Protein AF-A0A8T0JYH6-F1 (afdb_monomer)

Organism: Phaseolus angularis (NCBI:txid3914)

InterPro domains:
  IPR008502 Prolamin-like domain [PF05617] (36-109)
  IPR040220 Protein down-regulated in DIF1 11 [PTHR31207] (22-114)

Nearest PDB structures (foldseek):
  7wm2-assembly1_B  TM=1.957E-01  e=2.749E+00  Arabidopsis thaliana

Secondary structure (DSSP, 8-state):
-------------------TT--SPPPHHHHHHHHHHHHTS-HHHHHHHHHHHHTS-SPPPHHHHHIIIIIIHHHHHHHHHHHHHTSGGGTTSHHHHHHHHHHHHHHHHHHHHHHHHHT------HHHHHHHHHHHHHHHHHHHHHH--------------

Foldseek 3Di:
DDDDDPDPPPPPDPPVPDDDPDLDDDDPVVVVVLVQLLVLADPVLSVQLVCCLQPVPHDRDQVSLCSVPPVNRDVSLLSNLSVVCSDPVCVVPNVVSNVSSVVNNVVSVVSVVVCVVVVDDDDDDVVVVVVVVVVVVVVVVVVVVVDDPPDPDDPDDDDDD

Solvent-accessible surface area (backbone atoms only — not comparable to full-atom values): 10010 Å² total; per-residue (Å²): 134,86,86,81,82,84,78,81,79,77,79,78,72,86,69,80,76,73,70,92,86,74,86,70,86,78,50,72,68,56,53,51,50,49,51,55,37,54,66,45,38,57,74,64,40,50,48,35,49,48,39,24,29,75,69,63,81,47,79,75,52,70,71,45,27,46,32,47,56,75,61,33,24,70,66,41,53,52,52,50,50,53,57,58,48,69,40,80,93,36,61,95,45,46,69,63,29,51,52,37,43,52,48,53,52,52,52,28,55,50,53,52,56,46,38,66,73,70,66,64,74,89,75,77,57,70,67,58,57,53,53,50,53,52,53,49,51,53,52,53,49,53,50,60,75,70,67,83,83,87,79,84,75,79,83,74,86,86,81,82,136

Mean predicted aligned error: 16.47 Å

pLDDT: mean 73.91, std 20.65, range [40.69, 97.75]

Sequence (161 aa):
MMSLSVTFNIVLSNVASAPSNWLGPVSPSYESYLANCASNLDPICGRDIYFAVFYGNTTVIEDCCDELVSDVGKVCHDDMTKFVLTKTKFKSSDVQIVERSQKIWNDCVVSLGLMVKTGVSREIPEALARTYTLQQTTMVQELLERGMMHDAGAVGPRDGG

Radius of gyration: 22.91 Å; Cα contacts (8 Å, |Δi|>4): 89; chains: 1; bounding box: 41×95×50 Å

Structure (mmCIF, N/CA/C/O backbone):
data_AF-A0A8T0JYH6-F1
#
_entry.id   AF-A0A8T0JYH6-F1
#
loop_
_atom_site.group_PDB
_atom_site.id
_atom_site.type_symbol
_atom_site.label_atom_id
_atom_site.label_alt_id
_atom_site.label_comp_id
_atom_site.label_asym_id
_atom_site.label_entity_id
_atom_site.label_seq_id
_atom_site.pdbx_PDB_ins_code
_atom_site.Cartn_x
_atom_site.Cartn_y
_atom_site.Cartn_z
_atom_site.occupancy
_atom_site.B_iso_or_equiv
_atom_site.auth_seq_id
_atom_site.auth_comp_id
_atom_site.auth_asym_id
_atom_site.auth_atom_id
_atom_site.pdbx_PDB_model_num
ATOM 1 N N . MET A 1 1 ? 16.836 -49.510 27.263 1.00 41.62 1 MET A N 1
ATOM 2 C CA . MET A 1 1 ? 17.750 -48.459 26.758 1.00 41.62 1 MET A CA 1
ATOM 3 C C . MET A 1 1 ? 16.898 -47.415 26.045 1.00 41.62 1 MET A C 1
ATOM 5 O O . MET A 1 1 ? 15.832 -47.771 25.569 1.00 41.62 1 MET A O 1
ATOM 9 N N . MET A 1 2 ? 17.275 -46.145 26.155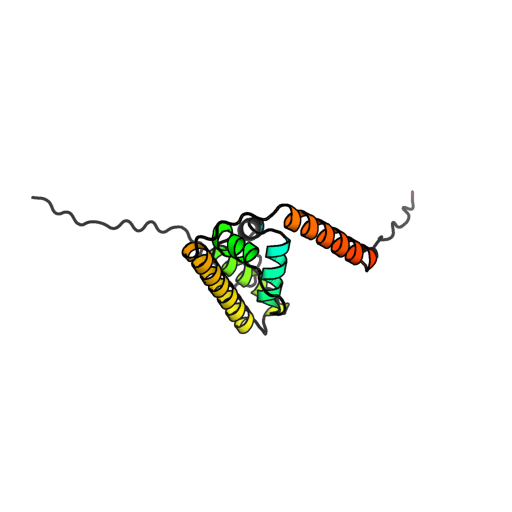 1.00 41.81 2 MET A N 1
ATOM 10 C CA . MET A 1 2 ? 16.383 -44.988 26.313 1.00 41.81 2 MET A CA 1
ATOM 11 C C . MET A 1 2 ? 15.534 -44.588 25.092 1.00 41.81 2 MET A C 1
ATOM 13 O O . MET A 1 2 ? 15.974 -44.658 23.951 1.00 41.81 2 MET A O 1
ATOM 17 N N . SER A 1 3 ? 14.318 -44.130 25.408 1.00 48.28 3 SER A N 1
ATOM 18 C CA . SER A 1 3 ? 13.355 -43.428 24.554 1.00 48.28 3 SER A CA 1
ATOM 19 C C . SER A 1 3 ? 13.891 -42.054 24.139 1.00 48.28 3 SER A C 1
ATOM 21 O O . SER A 1 3 ? 14.450 -41.345 24.975 1.00 48.28 3 SER A O 1
ATOM 23 N N . LEU A 1 4 ? 13.676 -41.654 22.885 1.00 43.94 4 LEU A N 1
ATOM 24 C CA . LEU A 1 4 ? 13.842 -40.271 22.435 1.00 43.94 4 LEU A CA 1
ATOM 25 C C . LEU A 1 4 ? 12.547 -39.831 21.752 1.00 43.94 4 LEU A C 1
ATOM 2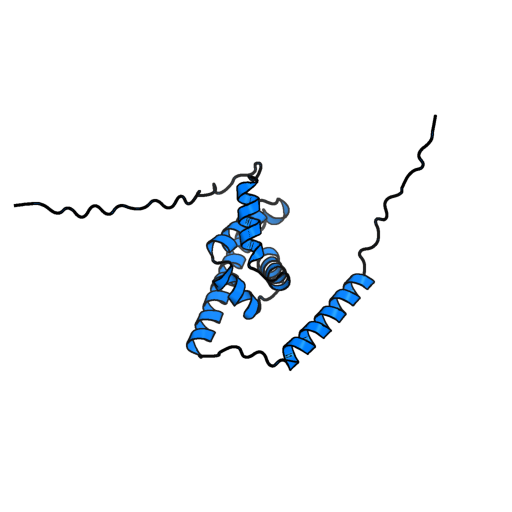7 O O . LEU A 1 4 ? 12.351 -39.993 20.552 1.00 43.94 4 LEU A O 1
ATOM 31 N N . SER A 1 5 ? 11.636 -39.302 22.567 1.00 47.44 5 SER A N 1
ATOM 32 C CA . SER A 1 5 ? 10.531 -38.474 22.092 1.00 47.44 5 SER A CA 1
ATOM 33 C C . SER A 1 5 ? 11.113 -37.122 21.690 1.00 47.44 5 SER A C 1
ATOM 35 O O . SER A 1 5 ? 11.642 -36.406 22.537 1.00 47.44 5 SER A O 1
ATOM 37 N N . VAL A 1 6 ? 11.060 -36.785 20.403 1.00 51.50 6 VAL A N 1
ATOM 38 C CA . VAL A 1 6 ? 11.440 -35.452 19.923 1.00 51.50 6 VAL A CA 1
ATOM 39 C C . VAL A 1 6 ? 10.305 -34.504 20.290 1.00 51.50 6 VAL A C 1
ATOM 41 O O . VAL A 1 6 ? 9.264 -34.471 19.637 1.00 51.50 6 VAL A O 1
ATOM 44 N N . THR A 1 7 ? 10.477 -33.761 21.377 1.00 45.28 7 THR A N 1
ATOM 45 C CA . THR A 1 7 ? 9.598 -32.647 21.715 1.00 45.28 7 THR A CA 1
ATOM 46 C C . THR A 1 7 ? 9.904 -31.487 20.770 1.00 45.28 7 THR A C 1
ATOM 48 O O . THR A 1 7 ? 10.946 -30.838 20.854 1.00 45.28 7 THR A O 1
ATOM 51 N N . PHE A 1 8 ? 8.988 -31.231 19.836 1.00 52.41 8 PHE A N 1
ATOM 52 C CA . PHE A 1 8 ? 8.965 -29.990 19.071 1.00 52.41 8 PHE A CA 1
ATOM 53 C C . PHE A 1 8 ? 8.640 -28.843 20.032 1.00 52.41 8 PHE A C 1
ATOM 55 O O . PHE A 1 8 ? 7.488 -28.641 20.414 1.00 52.41 8 PHE A O 1
ATOM 62 N N . ASN A 1 9 ? 9.664 -28.097 20.444 1.00 43.34 9 ASN A N 1
ATOM 63 C CA . ASN A 1 9 ? 9.473 -26.806 21.089 1.00 43.34 9 ASN A CA 1
ATOM 64 C C . ASN A 1 9 ? 8.981 -25.824 20.022 1.00 43.34 9 ASN A C 1
ATOM 66 O O . ASN A 1 9 ? 9.770 -25.281 19.250 1.00 43.34 9 ASN A O 1
ATOM 70 N N . ILE A 1 10 ? 7.665 -25.627 19.956 1.00 55.19 10 ILE A N 1
ATOM 71 C CA . ILE A 1 10 ? 7.079 -24.514 19.217 1.00 55.19 10 ILE A CA 1
ATOM 72 C C . ILE A 1 10 ? 7.468 -23.250 19.984 1.00 55.19 10 ILE A C 1
ATOM 74 O O . ILE A 1 10 ? 6.924 -22.964 21.050 1.00 55.19 10 ILE A O 1
ATOM 78 N N . VAL A 1 11 ? 8.432 -22.500 19.453 1.00 47.31 11 VAL A N 1
ATOM 79 C CA . VAL A 1 11 ? 8.617 -21.101 19.833 1.00 47.31 11 VAL A CA 1
ATOM 80 C C . VAL A 1 11 ? 7.374 -20.376 19.329 1.00 47.31 11 VAL A C 1
ATOM 82 O O . VAL A 1 11 ? 7.239 -20.109 18.136 1.00 47.31 11 VAL A O 1
ATOM 85 N N . LEU A 1 12 ? 6.422 -20.121 20.229 1.00 47.75 12 LEU A N 1
ATOM 86 C CA . LEU A 1 12 ? 5.378 -19.132 19.997 1.00 47.75 12 LEU A CA 1
ATOM 87 C C . LEU A 1 12 ? 6.095 -17.785 19.877 1.00 47.75 12 LEU A C 1
ATOM 89 O O . LEU A 1 12 ? 6.417 -17.145 20.877 1.00 47.75 12 LEU A O 1
ATOM 93 N N . SER A 1 13 ? 6.396 -17.371 18.647 1.00 47.72 13 SER A N 1
ATOM 94 C CA . SER A 1 13 ? 6.667 -15.968 18.368 1.00 47.72 13 SER A CA 1
ATOM 95 C C . SER A 1 13 ? 5.481 -15.176 18.903 1.00 47.72 13 SER A C 1
ATOM 97 O O . SER A 1 13 ? 4.331 -15.495 18.597 1.00 47.72 13 SER A O 1
ATOM 99 N N . ASN A 1 14 ? 5.762 -14.170 19.726 1.00 53.78 14 ASN A N 1
ATOM 100 C CA . ASN A 1 14 ? 4.771 -13.242 20.254 1.00 53.78 14 ASN A CA 1
ATOM 101 C C . ASN A 1 14 ? 4.246 -12.374 19.106 1.00 53.78 14 ASN A C 1
ATOM 103 O O . ASN A 1 14 ? 4.600 -11.205 18.982 1.00 53.78 14 ASN A O 1
ATOM 107 N N . VAL A 1 15 ? 3.427 -12.949 18.232 1.00 53.44 15 VAL A N 1
ATOM 108 C CA . VAL A 1 15 ? 2.599 -12.169 17.327 1.00 53.44 15 VAL A CA 1
ATOM 109 C C . VAL A 1 15 ? 1.449 -11.699 18.198 1.00 53.44 15 VAL A C 1
ATOM 111 O O . VAL A 1 15 ? 0.565 -12.480 18.550 1.00 53.44 15 VAL A O 1
ATOM 114 N N . ALA A 1 16 ? 1.500 -10.440 18.629 1.00 50.41 16 ALA A N 1
ATOM 115 C CA . ALA A 1 16 ? 0.322 -9.781 19.157 1.00 50.41 16 ALA A CA 1
ATOM 116 C C . ALA A 1 16 ? -0.702 -9.773 18.019 1.00 50.41 16 ALA A C 1
ATOM 118 O O . ALA A 1 16 ? -0.669 -8.917 17.140 1.00 50.41 16 ALA A O 1
ATOM 119 N N . SER A 1 17 ? -1.561 -10.789 17.981 1.00 53.84 17 SER A N 1
ATOM 120 C CA . SER A 1 17 ? -2.691 -10.838 17.072 1.00 53.84 17 SER A CA 1
ATOM 121 C C . SER A 1 17 ? -3.594 -9.669 17.440 1.00 53.84 17 SER A C 1
ATOM 123 O O . SER A 1 17 ? -4.332 -9.734 18.427 1.00 53.84 17 SER A O 1
ATOM 125 N N . ALA A 1 18 ? -3.471 -8.572 16.692 1.00 55.47 18 ALA A N 1
ATOM 126 C CA . ALA A 1 18 ? -4.342 -7.422 16.834 1.00 55.47 18 ALA A CA 1
ATOM 127 C C . ALA A 1 18 ? -5.801 -7.895 16.673 1.00 55.47 18 ALA A C 1
ATOM 129 O O . ALA A 1 18 ? -6.089 -8.646 15.733 1.00 55.47 18 ALA A O 1
ATOM 130 N N . PRO A 1 19 ? -6.729 -7.503 17.565 1.00 50.94 19 PRO A N 1
ATOM 131 C CA . PRO A 1 19 ? -8.112 -7.934 17.463 1.00 50.94 19 PRO A CA 1
ATOM 132 C C . PRO A 1 19 ? -8.733 -7.361 16.192 1.00 50.94 19 PRO A C 1
ATOM 134 O O . PRO A 1 19 ? -8.827 -6.145 16.012 1.00 50.94 19 PRO A O 1
ATOM 137 N N . SER A 1 20 ? -9.196 -8.250 15.322 1.00 59.62 20 SER A N 1
ATOM 138 C CA . SER A 1 20 ? -10.109 -7.925 14.236 1.00 59.62 20 SER A CA 1
ATOM 139 C C . SER A 1 20 ? -11.340 -7.224 14.823 1.00 59.62 20 SER A C 1
ATOM 141 O O . SER A 1 20 ? -12.141 -7.886 15.467 1.00 59.62 20 SER A O 1
ATOM 143 N N . ASN A 1 21 ? -11.502 -5.914 14.593 1.00 53.16 21 ASN A N 1
ATOM 144 C CA . ASN A 1 21 ? -12.691 -5.075 14.883 1.00 53.16 21 ASN A CA 1
ATOM 145 C C . ASN A 1 21 ? -12.606 -4.097 16.085 1.00 53.16 21 ASN A C 1
ATOM 147 O O . ASN A 1 21 ? -13.649 -3.695 16.605 1.00 53.16 21 ASN A O 1
ATOM 151 N N . TRP A 1 22 ? -11.422 -3.661 16.537 1.00 45.50 22 TRP A N 1
ATOM 152 C CA . TRP A 1 22 ? -11.324 -2.691 17.646 1.00 45.50 22 TRP A CA 1
ATOM 153 C C . TRP A 1 22 ? -11.364 -1.215 17.190 1.00 45.50 22 TRP A C 1
ATOM 155 O O . TRP A 1 22 ? -10.628 -0.809 16.297 1.00 45.50 22 TRP A O 1
ATOM 165 N N . LEU A 1 23 ? -12.235 -0.415 17.823 1.00 51.03 23 LEU A N 1
ATOM 166 C CA . LEU A 1 23 ? -12.516 1.008 17.530 1.00 51.03 23 LEU A CA 1
ATOM 167 C C . LEU A 1 23 ? -11.970 1.989 18.586 1.00 51.03 23 LEU A C 1
ATOM 169 O O . LEU A 1 23 ? -12.241 3.186 18.498 1.00 51.03 23 LEU A O 1
ATOM 173 N N . GLY A 1 24 ? -11.267 1.510 19.614 1.00 61.38 24 GLY A N 1
ATOM 174 C CA . GLY A 1 24 ? -10.714 2.388 20.646 1.00 61.38 24 GLY A CA 1
ATOM 175 C C . GLY A 1 24 ? -9.285 2.867 20.357 1.00 61.38 24 GLY A C 1
ATOM 176 O O . GLY A 1 24 ? -8.773 2.655 19.256 1.00 61.38 24 GLY A O 1
ATOM 177 N N . PRO A 1 25 ? -8.653 3.555 21.327 1.00 65.88 25 PRO A N 1
ATOM 178 C CA . PRO A 1 25 ? -7.367 4.212 21.132 1.00 65.88 25 PRO A CA 1
ATOM 179 C C . PRO A 1 25 ? -6.293 3.221 20.698 1.00 65.88 25 PRO A C 1
ATOM 181 O O . PRO A 1 25 ? -6.075 2.194 21.342 1.00 65.88 25 PRO A O 1
ATOM 184 N N . VAL A 1 26 ? -5.625 3.545 19.599 1.00 72.69 26 VAL A N 1
ATOM 185 C CA . VAL A 1 26 ? -4.484 2.781 19.111 1.00 72.69 26 VAL A CA 1
ATOM 186 C C . VAL A 1 26 ? -3.324 3.031 20.073 1.00 72.69 26 VAL A C 1
ATOM 188 O O . VAL A 1 26 ? -3.095 4.167 20.486 1.00 72.69 26 VAL A O 1
ATOM 191 N N . SER A 1 27 ? -2.619 1.980 20.497 1.00 85.06 27 SER A N 1
ATOM 192 C CA . SER A 1 27 ? -1.492 2.162 21.410 1.00 85.06 27 SER A CA 1
ATOM 193 C C . SER A 1 27 ? -0.345 2.897 20.700 1.00 85.06 27 SER A C 1
ATOM 195 O O . SER A 1 27 ? -0.084 2.619 19.527 1.00 85.06 27 SER A O 1
ATOM 197 N N . PRO A 1 28 ? 0.424 3.750 21.403 1.00 83.81 28 PRO A N 1
ATOM 198 C CA . PRO A 1 28 ? 1.598 4.406 20.818 1.00 83.81 28 PRO A CA 1
ATOM 199 C C . PRO A 1 28 ? 2.620 3.418 20.233 1.00 83.81 28 PRO A C 1
ATOM 201 O O . PRO A 1 28 ? 3.299 3.709 19.253 1.00 83.81 28 PRO A O 1
ATOM 204 N N . SER A 1 29 ? 2.708 2.214 20.810 1.00 88.12 29 SER A N 1
ATOM 205 C CA . SER A 1 29 ? 3.553 1.134 20.294 1.00 88.12 29 SER A CA 1
ATOM 206 C C . SER A 1 29 ? 3.106 0.629 18.921 1.00 88.12 29 SER A C 1
ATOM 208 O O . SER A 1 29 ? 3.955 0.336 18.084 1.00 88.12 29 SER A O 1
ATOM 210 N N . TYR A 1 30 ? 1.796 0.543 18.673 1.00 87.94 30 TYR A N 1
ATOM 211 C CA . TYR A 1 30 ? 1.268 0.101 17.386 1.00 87.94 30 TYR A CA 1
ATOM 212 C C . TYR A 1 30 ? 1.410 1.194 16.327 1.00 87.94 30 TYR A C 1
ATOM 214 O O . TYR A 1 30 ? 1.776 0.897 15.197 1.00 87.94 30 TYR A O 1
ATOM 222 N N . GLU A 1 31 ? 1.217 2.465 16.690 1.00 88.06 31 GLU A N 1
ATOM 223 C CA . GLU A 1 31 ? 1.490 3.580 15.772 1.00 88.06 31 GLU A CA 1
ATOM 224 C C . GLU A 1 31 ? 2.969 3.638 15.368 1.00 88.06 31 GLU A C 1
ATOM 226 O O . GLU A 1 31 ? 3.271 3.798 14.189 1.00 88.06 31 GLU A O 1
ATOM 231 N N . SER A 1 32 ? 3.890 3.427 16.315 1.00 92.06 32 SER A N 1
ATOM 232 C CA . SER A 1 32 ? 5.329 3.344 16.030 1.00 92.06 32 SER A CA 1
ATOM 233 C C . SER A 1 32 ? 5.676 2.167 15.108 1.00 92.06 32 SER A C 1
ATOM 235 O O . SER A 1 32 ? 6.442 2.329 14.160 1.00 92.06 32 SER A O 1
ATOM 237 N N . TYR A 1 33 ? 5.061 0.998 15.323 1.00 94.31 33 TYR A N 1
ATOM 238 C CA . TYR A 1 33 ? 5.192 -0.154 14.425 1.00 94.31 33 TYR A CA 1
ATOM 239 C C . TYR A 1 33 ? 4.736 0.176 12.997 1.00 94.31 33 TYR A C 1
ATOM 241 O O . TYR A 1 33 ? 5.481 -0.051 12.048 1.00 94.31 33 TYR A O 1
ATOM 249 N N . LEU A 1 34 ? 3.551 0.772 12.836 1.00 93.19 34 LEU A N 1
ATOM 250 C CA . LEU A 1 34 ? 3.041 1.150 11.516 1.00 93.19 34 LEU A CA 1
ATOM 251 C C . LEU A 1 34 ? 3.896 2.235 10.851 1.00 93.19 34 LEU A C 1
ATOM 253 O O . LEU A 1 34 ? 4.093 2.199 9.639 1.00 93.19 34 LEU A O 1
ATOM 257 N N . ALA A 1 35 ? 4.431 3.181 11.627 1.00 93.06 35 ALA A N 1
ATOM 258 C CA . ALA A 1 35 ? 5.366 4.179 11.121 1.00 93.06 35 ALA A CA 1
ATOM 259 C C . ALA A 1 35 ? 6.671 3.534 10.633 1.00 93.06 35 ALA A C 1
ATOM 261 O O . ALA A 1 35 ? 7.189 3.921 9.589 1.00 93.06 35 ALA A O 1
ATOM 262 N N . ASN A 1 36 ? 7.174 2.519 11.341 1.00 94.12 36 ASN A N 1
ATOM 263 C CA . ASN A 1 36 ? 8.345 1.768 10.907 1.00 94.12 36 ASN A CA 1
ATOM 264 C C . ASN A 1 36 ? 8.070 0.959 9.629 1.00 94.12 36 ASN A C 1
ATOM 266 O O . ASN A 1 36 ? 8.883 1.004 8.710 1.00 94.12 36 ASN A O 1
ATOM 270 N N . CYS A 1 37 ? 6.901 0.321 9.519 1.00 94.81 37 CYS A N 1
ATOM 271 C CA . CYS A 1 37 ? 6.460 -0.309 8.272 1.00 94.81 37 CYS A CA 1
ATOM 272 C C . CYS A 1 37 ? 6.465 0.685 7.100 1.00 94.81 37 CYS A C 1
ATOM 274 O O . CYS A 1 37 ? 6.995 0.388 6.034 1.00 94.81 37 CYS A O 1
ATOM 276 N N . ALA A 1 38 ? 5.894 1.876 7.302 1.00 93.88 38 ALA A N 1
ATOM 277 C CA . ALA A 1 38 ? 5.811 2.900 6.266 1.00 93.88 38 ALA A CA 1
ATOM 278 C C . ALA A 1 38 ? 7.176 3.514 5.913 1.00 93.88 38 ALA A C 1
ATOM 280 O O . ALA A 1 38 ? 7.366 3.939 4.780 1.00 93.88 38 ALA A O 1
ATOM 281 N N . SER A 1 39 ? 8.128 3.555 6.854 1.00 95.88 39 SER A N 1
ATOM 282 C CA . SER A 1 39 ? 9.458 4.142 6.625 1.00 95.88 39 SER A CA 1
ATOM 283 C C . SER A 1 39 ? 10.337 3.363 5.645 1.00 95.88 39 SER A C 1
ATOM 285 O O . SER A 1 39 ? 11.340 3.903 5.191 1.00 95.88 39 SER A O 1
ATOM 287 N N . ASN A 1 40 ? 9.953 2.128 5.310 1.00 92.50 40 ASN A N 1
ATOM 288 C CA . ASN A 1 40 ? 10.629 1.306 4.307 1.00 92.50 40 ASN A CA 1
ATOM 289 C C . ASN A 1 40 ? 10.132 1.572 2.873 1.00 92.50 40 ASN A C 1
ATOM 291 O O . ASN A 1 40 ? 10.583 0.902 1.955 1.00 92.50 40 ASN A O 1
ATOM 295 N N . LEU A 1 41 ? 9.196 2.509 2.678 1.00 93.62 41 LEU A N 1
ATOM 296 C CA . LEU A 1 41 ? 8.752 2.952 1.354 1.00 93.62 41 LEU A CA 1
ATOM 297 C C . LEU A 1 41 ? 9.322 4.329 1.038 1.00 93.62 41 LEU A C 1
ATOM 299 O O . LEU A 1 41 ? 9.246 5.243 1.868 1.00 93.62 41 LEU A O 1
ATOM 303 N N . ASP A 1 42 ? 9.768 4.517 -0.201 1.00 95.56 42 ASP A N 1
ATOM 304 C CA . ASP A 1 42 ? 9.917 5.852 -0.757 1.00 95.56 42 ASP A CA 1
ATOM 305 C C . ASP A 1 42 ? 8.564 6.594 -0.666 1.00 95.56 42 ASP A C 1
ATOM 307 O O . ASP A 1 42 ? 7.500 6.001 -0.900 1.00 95.56 42 ASP A O 1
ATOM 311 N N . PRO A 1 43 ? 8.544 7.899 -0.331 1.00 93.50 43 PRO A N 1
ATOM 312 C CA . PRO A 1 43 ? 7.301 8.657 -0.201 1.00 93.50 43 PRO A CA 1
ATOM 313 C C . PRO A 1 43 ? 6.395 8.621 -1.442 1.00 93.50 43 PRO A C 1
ATOM 315 O O . PRO A 1 43 ? 5.176 8.788 -1.319 1.00 93.50 43 PRO A O 1
ATOM 318 N N . ILE A 1 44 ? 6.956 8.429 -2.638 1.00 93.56 44 ILE A N 1
ATOM 319 C CA . ILE A 1 44 ? 6.198 8.275 -3.884 1.00 93.56 44 ILE A CA 1
ATOM 320 C C . ILE A 1 44 ? 5.552 6.896 -3.925 1.00 93.56 44 ILE A C 1
ATOM 322 O O . ILE A 1 44 ? 4.346 6.805 -4.149 1.00 93.56 44 ILE A O 1
ATOM 326 N N . CYS A 1 45 ? 6.301 5.844 -3.606 1.00 96.31 45 CYS A N 1
ATOM 327 C CA . CYS A 1 45 ? 5.763 4.491 -3.544 1.00 96.31 45 CYS A CA 1
ATOM 328 C C . CYS A 1 45 ? 4.674 4.353 -2.478 1.00 96.31 45 CYS A C 1
ATOM 330 O O . CYS A 1 45 ? 3.593 3.834 -2.765 1.00 96.31 45 CYS A O 1
ATOM 332 N N . GLY A 1 46 ? 4.878 4.924 -1.288 1.00 94.88 46 GLY A N 1
ATOM 333 C CA . GLY A 1 46 ? 3.855 4.974 -0.242 1.00 94.88 46 GLY A CA 1
ATOM 334 C C . GLY A 1 46 ? 2.570 5.676 -0.694 1.00 94.88 46 GLY A C 1
ATOM 335 O O . GLY A 1 46 ? 1.466 5.192 -0.427 1.00 94.88 46 GLY A O 1
ATOM 336 N N . ARG A 1 47 ? 2.696 6.789 -1.429 1.00 95.06 47 ARG A N 1
ATOM 337 C CA . ARG A 1 47 ? 1.558 7.510 -2.017 1.00 95.06 47 ARG A CA 1
ATOM 338 C C . ARG A 1 47 ? 0.822 6.646 -3.041 1.00 95.06 47 ARG A C 1
ATOM 340 O O . ARG A 1 47 ? -0.396 6.503 -2.938 1.00 95.06 47 ARG A O 1
ATOM 347 N N . ASP A 1 48 ? 1.533 6.085 -4.010 1.00 95.81 48 ASP A N 1
ATOM 348 C CA . ASP A 1 48 ? 0.926 5.364 -5.130 1.00 95.81 48 ASP A CA 1
ATOM 349 C C . ASP A 1 48 ? 0.251 4.071 -4.672 1.00 95.81 48 ASP A C 1
ATOM 351 O O . ASP A 1 48 ? -0.884 3.802 -5.070 1.00 95.81 48 ASP A O 1
ATOM 355 N N . ILE A 1 49 ? 0.879 3.330 -3.754 1.00 96.94 49 ILE A N 1
ATOM 356 C CA . ILE A 1 49 ? 0.283 2.147 -3.121 1.00 96.94 49 ILE A CA 1
ATOM 357 C C . ILE A 1 49 ? -0.988 2.541 -2.366 1.00 96.94 49 ILE A C 1
ATOM 359 O O . ILE A 1 49 ? -2.026 1.898 -2.528 1.00 96.94 49 ILE A O 1
ATOM 363 N N . TYR A 1 50 ? -0.958 3.628 -1.590 1.00 95.50 50 TYR A N 1
ATOM 364 C CA . TYR A 1 50 ? -2.146 4.112 -0.891 1.00 95.50 50 TYR A CA 1
ATOM 365 C C . TYR A 1 50 ? -3.284 4.462 -1.866 1.00 95.50 50 TYR A C 1
ATOM 367 O O . TYR A 1 50 ? -4.423 4.028 -1.671 1.00 95.50 50 TYR A O 1
ATOM 375 N N . PHE A 1 51 ? -3.016 5.197 -2.948 1.00 95.56 51 PHE A N 1
ATOM 376 C CA . PHE A 1 51 ? -4.067 5.531 -3.914 1.00 95.56 51 PHE A CA 1
ATOM 377 C C . PHE A 1 51 ? -4.592 4.308 -4.669 1.00 95.56 51 PHE A C 1
ATOM 379 O O . PHE A 1 51 ? -5.809 4.145 -4.802 1.00 95.56 51 PHE A O 1
ATOM 386 N N . ALA A 1 52 ? -3.708 3.399 -5.071 1.00 96.56 52 ALA A N 1
ATOM 387 C CA . ALA A 1 52 ? -4.082 2.147 -5.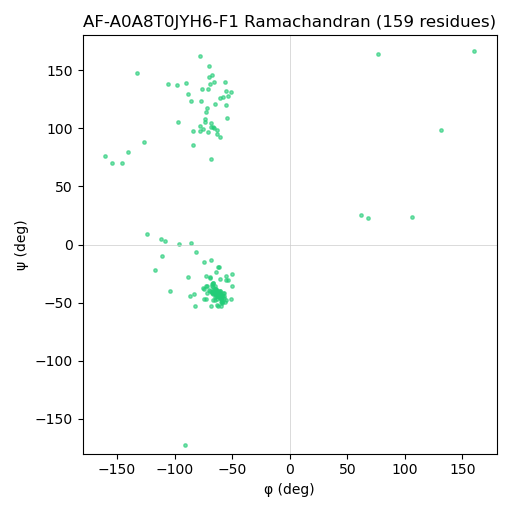713 1.00 96.56 52 ALA A CA 1
ATOM 388 C C . ALA A 1 52 ? -4.978 1.285 -4.801 1.00 96.56 52 ALA A C 1
ATOM 390 O O . ALA A 1 52 ? -6.034 0.815 -5.229 1.00 96.56 52 ALA A O 1
ATOM 391 N N . VAL A 1 53 ? -4.625 1.137 -3.519 1.00 96.56 53 VAL A N 1
ATOM 392 C CA . VAL A 1 53 ? -5.397 0.340 -2.552 1.00 96.56 53 VAL A CA 1
ATOM 393 C C . VAL A 1 53 ? -6.740 0.992 -2.232 1.00 96.56 53 VAL A C 1
ATOM 395 O O . VAL A 1 53 ? -7.782 0.349 -2.361 1.00 96.56 53 VAL A O 1
ATOM 398 N N . PHE A 1 54 ? -6.748 2.265 -1.830 1.00 95.31 54 PHE A N 1
ATOM 399 C CA . PHE A 1 54 ? -7.933 2.894 -1.235 1.00 95.31 54 PHE A CA 1
ATOM 400 C C . PHE A 1 54 ? -8.877 3.522 -2.259 1.00 95.31 54 PHE A C 1
ATOM 402 O O . PHE A 1 54 ? -10.093 3.496 -2.054 1.00 95.31 54 PHE A O 1
ATOM 409 N N . TYR A 1 55 ? -8.369 3.966 -3.409 1.00 93.62 55 TYR A N 1
ATOM 410 C CA . TYR A 1 55 ? -9.175 4.610 -4.454 1.00 93.62 55 TYR A CA 1
ATOM 411 C C . TYR A 1 55 ? -9.199 3.835 -5.775 1.00 93.62 55 TYR A C 1
ATOM 413 O O . TYR A 1 55 ? -10.146 4.000 -6.538 1.00 93.62 55 TYR A O 1
ATOM 421 N N . GLY A 1 56 ? -8.217 2.965 -6.035 1.00 93.12 56 GLY A N 1
ATOM 422 C CA . GLY A 1 56 ? -8.178 2.157 -7.258 1.00 93.12 56 GLY A CA 1
ATOM 423 C C . GLY A 1 56 ? -7.944 2.977 -8.528 1.00 93.12 56 GLY A C 1
ATOM 424 O O . GLY A 1 56 ? -8.333 2.545 -9.607 1.00 93.12 56 GLY A O 1
ATOM 425 N N . ASN A 1 57 ? -7.356 4.169 -8.403 1.00 90.44 57 ASN A N 1
ATOM 426 C CA . ASN A 1 57 ? -7.181 5.132 -9.494 1.00 90.44 57 ASN A CA 1
ATOM 427 C C . ASN A 1 57 ? -5.717 5.330 -9.924 1.00 90.44 57 ASN A C 1
ATOM 429 O O . ASN A 1 57 ? -5.452 6.169 -10.783 1.00 90.44 57 ASN A O 1
ATOM 433 N N . THR A 1 58 ? -4.794 4.559 -9.350 1.00 90.88 58 THR A N 1
ATOM 434 C CA . THR A 1 58 ? -3.354 4.617 -9.628 1.00 90.88 58 THR A CA 1
ATOM 435 C C . THR A 1 58 ? -2.815 3.205 -9.858 1.00 90.88 58 THR A C 1
ATOM 437 O O . THR A 1 58 ? -3.304 2.245 -9.259 1.00 90.88 58 THR A O 1
ATOM 440 N N . THR A 1 59 ? -1.804 3.084 -10.719 1.00 91.50 59 THR A N 1
ATOM 441 C CA . THR A 1 59 ? -1.044 1.846 -10.950 1.00 91.50 59 THR A CA 1
ATOM 442 C C . THR A 1 59 ? 0.245 1.880 -10.134 1.00 91.50 59 THR A C 1
ATOM 444 O O . THR A 1 59 ? 0.920 2.903 -10.109 1.00 91.50 59 THR A O 1
ATOM 447 N N . VAL A 1 60 ? 0.605 0.764 -9.497 1.00 95.06 60 VAL A N 1
ATOM 448 C CA . VAL A 1 60 ? 1.876 0.622 -8.771 1.00 95.06 60 VAL A CA 1
ATOM 449 C C . VAL A 1 60 ? 2.960 0.185 -9.756 1.00 95.06 60 VAL A C 1
ATOM 451 O O . VAL A 1 60 ? 2.791 -0.817 -10.451 1.00 95.06 60 VAL A O 1
ATOM 454 N N . ILE A 1 61 ? 4.042 0.959 -9.852 1.00 92.62 61 ILE A N 1
ATOM 455 C CA . ILE A 1 61 ? 5.182 0.649 -10.727 1.00 92.62 61 ILE A CA 1
ATOM 456 C C . ILE A 1 61 ? 6.082 -0.433 -10.120 1.00 92.62 61 ILE A C 1
ATOM 458 O O . ILE A 1 61 ? 6.039 -0.689 -8.918 1.00 92.62 61 ILE A O 1
ATOM 462 N N . GLU A 1 62 ? 6.925 -1.049 -10.949 1.00 91.19 62 GLU A N 1
ATOM 463 C CA . GLU A 1 62 ? 7.762 -2.184 -10.540 1.00 91.19 62 GLU A CA 1
ATOM 464 C C . GLU A 1 62 ? 8.745 -1.851 -9.411 1.00 91.19 62 GLU A C 1
ATOM 466 O O . GLU A 1 62 ? 8.879 -2.654 -8.492 1.00 91.19 62 GLU A O 1
ATOM 471 N N . ASP A 1 63 ? 9.374 -0.671 -9.423 1.00 91.38 63 ASP A N 1
ATOM 472 C CA . ASP A 1 63 ? 10.280 -0.261 -8.339 1.00 91.38 63 ASP A CA 1
ATOM 473 C C . ASP A 1 63 ? 9.541 -0.177 -6.992 1.00 91.38 63 ASP A C 1
ATOM 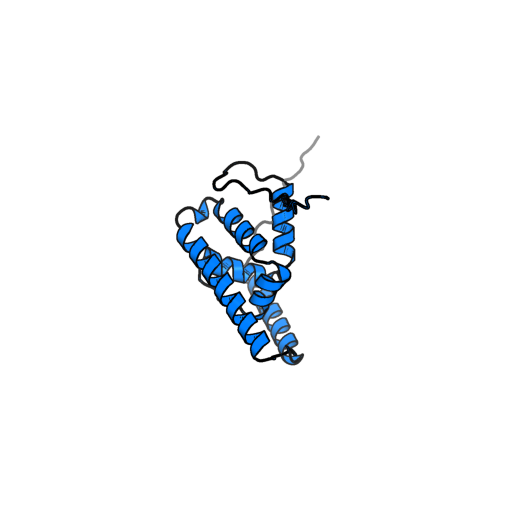475 O O . ASP A 1 63 ? 10.012 -0.706 -5.990 1.00 91.38 63 ASP A O 1
ATOM 479 N N . CYS A 1 64 ? 8.321 0.365 -6.980 1.00 96.00 64 CYS A N 1
ATOM 480 C CA . CYS A 1 64 ? 7.486 0.392 -5.778 1.00 96.00 64 CYS A CA 1
ATOM 481 C C . CYS A 1 64 ? 6.986 -0.995 -5.363 1.00 96.00 64 CYS A C 1
ATOM 483 O O . CYS A 1 64 ? 6.734 -1.234 -4.182 1.00 96.00 64 CYS A O 1
ATOM 485 N N . CYS A 1 65 ? 6.825 -1.917 -6.316 1.00 96.00 65 CYS A N 1
ATOM 486 C CA . CYS A 1 65 ? 6.532 -3.309 -6.002 1.00 96.00 65 CYS A CA 1
ATOM 487 C C . CYS A 1 65 ? 7.709 -3.997 -5.303 1.00 96.00 65 CYS A C 1
ATOM 489 O O . CYS A 1 65 ? 7.461 -4.817 -4.421 1.00 96.00 65 CYS A O 1
ATOM 491 N N . ASP A 1 66 ? 8.952 -3.671 -5.667 1.00 93.75 66 ASP A N 1
ATOM 492 C CA . ASP A 1 66 ? 10.137 -4.181 -4.975 1.00 93.75 66 ASP A CA 1
ATOM 493 C C . ASP A 1 66 ? 10.172 -3.733 -3.520 1.00 93.75 66 ASP A C 1
ATOM 495 O O . ASP A 1 66 ? 10.183 -4.583 -2.639 1.00 93.75 66 ASP A O 1
ATOM 499 N N . GLU A 1 67 ? 10.057 -2.431 -3.254 1.00 95.56 67 GLU A N 1
ATOM 500 C CA . GLU A 1 67 ? 10.034 -1.918 -1.878 1.00 95.56 67 GLU A CA 1
ATOM 501 C C . GLU A 1 67 ? 8.877 -2.534 -1.070 1.00 95.56 67 GLU A C 1
ATOM 503 O O . GLU A 1 67 ? 9.050 -2.991 0.063 1.00 95.56 67 GLU A O 1
ATOM 508 N N . LEU A 1 68 ? 7.682 -2.628 -1.670 1.00 96.50 68 LEU A N 1
ATOM 509 C CA . LEU A 1 68 ? 6.514 -3.211 -1.011 1.00 96.50 68 LEU A CA 1
ATOM 510 C C . LEU A 1 68 ? 6.734 -4.681 -0.620 1.00 96.50 68 LEU A C 1
ATOM 512 O O . LEU A 1 68 ? 6.326 -5.102 0.464 1.00 96.50 68 LEU A O 1
ATOM 516 N N . VAL A 1 69 ? 7.337 -5.489 -1.490 1.00 96.44 69 VAL A N 1
ATOM 517 C CA . VAL A 1 69 ? 7.487 -6.929 -1.240 1.00 96.44 69 VAL A CA 1
ATOM 518 C C . VAL A 1 69 ? 8.749 -7.242 -0.443 1.00 96.44 69 VAL A C 1
ATOM 520 O O . VAL A 1 69 ? 8.681 -8.056 0.481 1.00 96.44 69 VAL A O 1
ATOM 523 N N . SER A 1 70 ? 9.869 -6.619 -0.801 1.00 93.88 70 SER A N 1
ATOM 524 C CA . SER A 1 70 ? 11.205 -6.902 -0.278 1.00 93.88 70 SER A CA 1
ATOM 525 C C . SER A 1 70 ? 11.473 -6.189 1.050 1.00 93.88 70 SER A C 1
ATOM 527 O O . SER A 1 70 ? 11.985 -6.826 1.972 1.00 93.88 70 SER A O 1
ATOM 529 N N . ASP A 1 71 ? 11.071 -4.920 1.184 1.00 94.75 71 ASP A N 1
ATOM 530 C CA . ASP A 1 71 ? 11.450 -4.077 2.330 1.00 94.75 71 ASP A CA 1
ATOM 531 C C . ASP A 1 71 ? 10.313 -3.904 3.348 1.00 94.75 71 ASP A C 1
ATOM 533 O O . ASP A 1 71 ? 10.529 -3.947 4.563 1.00 94.75 71 ASP A O 1
ATOM 537 N N . VAL A 1 72 ? 9.075 -3.737 2.875 1.00 96.06 72 VAL A N 1
ATOM 538 C CA . VAL A 1 72 ? 7.888 -3.629 3.742 1.00 96.06 72 VAL A CA 1
ATOM 539 C C . VAL A 1 72 ? 7.397 -5.009 4.163 1.00 96.06 72 VAL A C 1
ATOM 541 O O . VAL A 1 72 ? 7.199 -5.281 5.348 1.00 96.06 72 VAL A O 1
ATOM 544 N N . GLY A 1 73 ? 7.173 -5.894 3.193 1.00 95.88 73 GLY A N 1
ATOM 545 C CA . GLY A 1 73 ? 6.657 -7.232 3.433 1.00 95.88 73 GLY A CA 1
ATOM 546 C C . GLY A 1 73 ? 5.148 -7.289 3.713 1.00 95.88 73 GLY A C 1
ATOM 547 O O . GLY A 1 73 ? 4.474 -6.309 4.048 1.00 95.88 73 GLY A O 1
ATOM 548 N N . LYS A 1 74 ? 4.591 -8.502 3.596 1.00 96.50 74 LYS A N 1
ATOM 5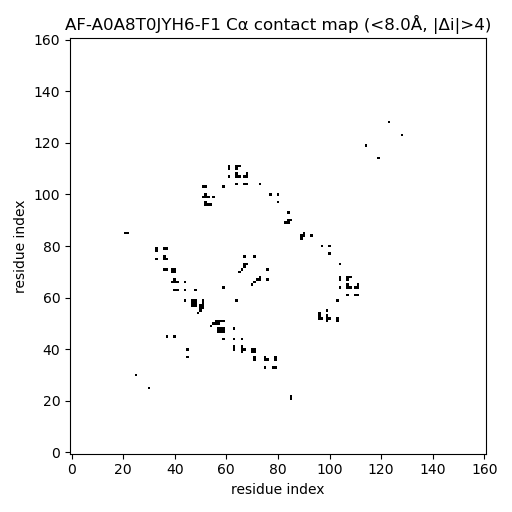49 C CA . LYS A 1 74 ? 3.134 -8.709 3.565 1.00 96.50 74 LYS A CA 1
ATOM 550 C C . LYS A 1 74 ? 2.433 -8.284 4.850 1.00 96.50 74 LYS A C 1
ATOM 552 O O . LYS A 1 74 ? 1.344 -7.724 4.806 1.00 96.50 74 LYS A O 1
ATOM 557 N N . VAL A 1 75 ? 3.043 -8.589 5.994 1.00 96.69 75 VAL A N 1
ATOM 558 C CA . VAL A 1 75 ? 2.441 -8.333 7.309 1.00 96.69 75 VAL A CA 1
ATOM 559 C C . VAL A 1 75 ? 2.280 -6.830 7.534 1.00 96.69 75 VAL A C 1
ATOM 561 O O . VAL A 1 75 ? 1.181 -6.384 7.850 1.00 96.69 75 VAL A O 1
ATOM 564 N N . CYS A 1 76 ? 3.328 -6.044 7.267 1.00 96.56 76 CYS A N 1
ATOM 565 C CA . CYS A 1 76 ? 3.265 -4.587 7.344 1.00 96.56 76 CYS A CA 1
ATOM 566 C C . CYS A 1 76 ? 2.222 -4.005 6.381 1.00 96.56 76 CYS A C 1
ATOM 568 O O . CYS A 1 76 ? 1.416 -3.170 6.787 1.00 96.56 76 CYS A O 1
ATOM 570 N N . HIS A 1 77 ? 2.186 -4.465 5.126 1.00 97.44 77 HIS A N 1
ATOM 571 C CA . HIS A 1 77 ? 1.188 -4.025 4.142 1.00 97.44 77 HIS A CA 1
ATOM 572 C C . HIS A 1 77 ? -0.256 -4.296 4.594 1.00 97.44 77 HIS A C 1
ATOM 574 O O . HIS A 1 77 ? -1.112 -3.402 4.572 1.00 97.44 77 HIS A O 1
ATOM 580 N N . ASP A 1 78 ? -0.525 -5.519 5.057 1.00 96.69 78 ASP A N 1
ATOM 581 C CA . ASP A 1 78 ? -1.841 -5.923 5.550 1.00 96.69 78 ASP A CA 1
ATOM 582 C C . ASP A 1 78 ? -2.246 -5.099 6.787 1.00 96.69 78 ASP A C 1
ATOM 584 O O . ASP A 1 78 ? -3.391 -4.653 6.889 1.00 96.69 78 ASP A O 1
ATOM 588 N N . ASP A 1 79 ? -1.329 -4.878 7.730 1.00 94.44 79 ASP A N 1
ATOM 589 C CA . ASP A 1 79 ? -1.616 -4.183 8.988 1.00 94.44 79 ASP A CA 1
ATOM 590 C C . ASP A 1 79 ? -1.783 -2.671 8.806 1.00 94.44 79 ASP A C 1
ATOM 592 O O . ASP A 1 79 ? -2.703 -2.085 9.391 1.00 94.44 79 ASP A O 1
ATOM 596 N N . MET A 1 80 ? -0.984 -2.047 7.933 1.00 95.19 80 MET A N 1
ATOM 597 C CA . MET A 1 80 ? -1.202 -0.663 7.503 1.00 95.19 80 MET A CA 1
ATOM 598 C C . MET A 1 80 ? -2.561 -0.515 6.810 1.00 95.19 80 MET A C 1
ATOM 600 O O . MET A 1 80 ? -3.317 0.407 7.129 1.00 95.19 80 MET A O 1
ATOM 604 N N . THR A 1 81 ? -2.927 -1.456 5.929 1.00 95.44 81 THR A N 1
ATOM 605 C CA . THR A 1 81 ? -4.238 -1.445 5.260 1.00 95.44 81 THR A CA 1
ATOM 606 C C . THR A 1 81 ? -5.375 -1.518 6.283 1.00 95.44 81 THR A C 1
ATOM 608 O O . THR A 1 81 ? -6.256 -0.655 6.296 1.00 95.44 81 THR A O 1
ATOM 611 N N . LYS A 1 82 ? -5.341 -2.506 7.189 1.00 92.06 82 LYS A N 1
ATOM 612 C CA . LYS A 1 82 ? -6.351 -2.680 8.249 1.00 92.06 82 LYS A CA 1
ATOM 613 C C . LYS A 1 82 ? -6.466 -1.445 9.135 1.00 92.06 82 LYS A C 1
ATOM 615 O O . LYS A 1 82 ? -7.577 -1.039 9.465 1.00 92.06 82 LYS A O 1
ATOM 620 N N . PHE A 1 83 ? -5.342 -0.830 9.506 1.00 89.94 83 PHE A N 1
ATOM 621 C CA . PHE A 1 83 ? -5.349 0.380 10.323 1.00 89.94 83 PHE A CA 1
ATOM 622 C C . PHE A 1 83 ? -6.093 1.524 9.634 1.00 89.94 83 PHE A C 1
ATOM 624 O O . PHE A 1 83 ? -6.922 2.186 10.257 1.00 89.94 83 PHE A O 1
ATOM 631 N N . VAL A 1 84 ? -5.859 1.746 8.342 1.00 89.81 84 VAL A N 1
ATOM 632 C CA . VAL A 1 84 ? -6.564 2.795 7.596 1.00 89.81 84 VAL A CA 1
ATOM 633 C C . VAL A 1 84 ? -8.059 2.475 7.447 1.00 89.81 84 VAL A C 1
ATOM 635 O O . VAL A 1 84 ? -8.876 3.395 7.525 1.00 89.81 84 VAL A O 1
ATOM 638 N N . LEU A 1 85 ? -8.444 1.200 7.322 1.00 89.25 85 LEU A N 1
ATOM 639 C CA . LEU A 1 85 ? -9.854 0.776 7.294 1.00 89.25 85 LEU A CA 1
ATOM 640 C C . LEU A 1 85 ? -10.604 1.058 8.605 1.00 89.25 85 LEU A C 1
ATOM 642 O O . LEU A 1 85 ? -11.815 1.262 8.595 1.00 89.25 85 LEU A O 1
ATOM 646 N N . THR A 1 86 ? -9.903 1.182 9.739 1.00 85.06 86 THR A N 1
ATOM 647 C CA . THR A 1 86 ? -10.546 1.628 10.992 1.00 85.06 86 THR A CA 1
ATOM 648 C C . THR A 1 86 ? -11.121 3.049 10.892 1.00 85.06 86 THR A C 1
ATOM 650 O O . THR A 1 86 ? -11.982 3.435 11.689 1.00 85.06 86 THR A O 1
ATOM 653 N N . LYS A 1 87 ? -10.673 3.852 9.912 1.00 81.44 87 LYS A N 1
ATOM 654 C CA . LYS A 1 87 ? -11.141 5.225 9.706 1.00 81.44 87 LYS A CA 1
ATOM 655 C C . LYS A 1 87 ? -12.524 5.221 9.048 1.00 81.44 87 LYS A C 1
ATOM 657 O O . LYS A 1 87 ? -12.765 4.559 8.044 1.00 81.44 87 LYS A O 1
ATOM 662 N N . THR A 1 88 ? -13.434 6.039 9.581 1.00 75.00 88 THR A N 1
ATOM 663 C CA . THR A 1 88 ? -14.859 6.083 9.192 1.00 75.00 88 THR A CA 1
ATOM 664 C C . THR A 1 88 ? -15.107 6.277 7.697 1.00 75.00 88 THR A C 1
ATOM 666 O O . THR A 1 88 ? -16.092 5.754 7.187 1.00 75.00 88 THR A O 1
ATOM 669 N N . LYS A 1 89 ? -14.205 6.972 6.995 1.00 86.00 89 LYS A N 1
ATOM 670 C CA . LYS A 1 89 ? -14.296 7.245 5.553 1.00 86.00 89 LYS A CA 1
ATOM 671 C C . LYS A 1 89 ? -14.298 6.006 4.649 1.00 86.00 89 LYS A C 1
ATOM 673 O O . LYS A 1 89 ? -14.708 6.131 3.503 1.00 86.00 89 LYS A O 1
ATOM 678 N N . PHE A 1 90 ? -13.839 4.846 5.126 1.00 83.12 90 PHE A N 1
ATOM 679 C CA . PHE A 1 90 ? -13.695 3.652 4.283 1.00 83.12 90 PHE A CA 1
ATOM 680 C C . PHE A 1 90 ? -14.666 2.515 4.602 1.00 83.12 90 PHE A C 1
ATOM 682 O O . PHE A 1 90 ? -14.831 1.645 3.753 1.00 83.12 90 PHE A O 1
ATOM 689 N N . LYS A 1 91 ? -15.407 2.595 5.717 1.00 77.25 91 LYS A N 1
ATOM 690 C CA . LYS A 1 91 ? -16.280 1.520 6.228 1.00 77.25 91 LYS A CA 1
ATOM 691 C C . LYS A 1 91 ? -17.250 0.918 5.203 1.00 77.25 91 LYS A C 1
ATOM 693 O O . LYS A 1 91 ? -17.546 -0.269 5.258 1.00 77.25 91 LYS A O 1
ATOM 698 N N . SER A 1 92 ? -17.782 1.719 4.278 1.00 79.94 92 SER A N 1
ATOM 699 C CA . SER A 1 92 ? -18.717 1.240 3.243 1.00 79.94 92 SER A CA 1
ATOM 700 C C . SER A 1 92 ? -18.046 0.436 2.124 1.00 79.94 92 SER A C 1
ATOM 702 O O . SER A 1 92 ? -18.734 -0.216 1.343 1.00 79.94 92 SER A O 1
ATOM 704 N N . SER A 1 93 ? -16.720 0.507 2.029 1.00 83.44 93 SER A N 1
ATOM 705 C CA . SER A 1 93 ? -15.912 -0.023 0.931 1.00 83.44 93 SER A CA 1
ATOM 706 C C . SER A 1 93 ? -14.838 -1.004 1.412 1.00 83.44 93 SER A C 1
ATOM 708 O O . SER A 1 93 ? -14.003 -1.410 0.605 1.00 83.44 93 SER A O 1
ATOM 710 N N . ASP A 1 94 ? -14.860 -1.402 2.691 1.00 86.44 94 ASP A N 1
ATOM 711 C CA . ASP A 1 94 ? -13.833 -2.241 3.326 1.00 86.44 94 ASP A CA 1
ATOM 712 C C . ASP A 1 94 ? -13.537 -3.509 2.515 1.00 86.44 94 ASP A C 1
ATOM 714 O O . ASP A 1 94 ? -12.378 -3.791 2.223 1.00 86.44 94 ASP A O 1
ATOM 718 N N . VAL A 1 95 ? -14.574 -4.229 2.069 1.00 91.88 95 VAL A N 1
ATOM 719 C CA . VAL A 1 95 ? -14.421 -5.460 1.268 1.00 91.88 95 VAL A CA 1
ATOM 720 C C . VAL A 1 95 ? -13.650 -5.188 -0.026 1.00 91.88 95 VAL A C 1
ATOM 722 O O . VAL A 1 95 ? -12.650 -5.846 -0.297 1.00 91.88 95 VA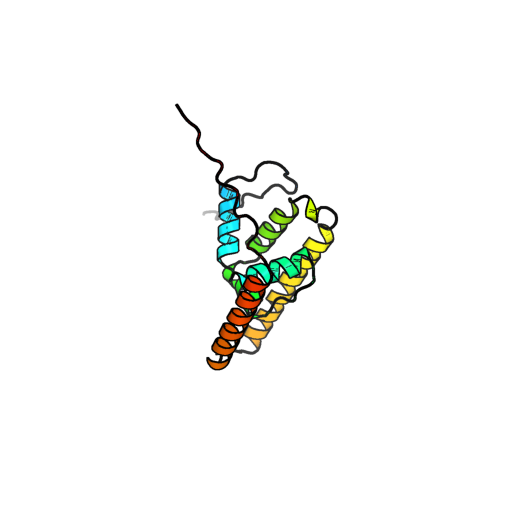L A O 1
ATOM 725 N N . GLN A 1 96 ? -14.051 -4.166 -0.787 1.00 94.62 96 GLN A N 1
ATOM 726 C CA . GLN A 1 96 ? -13.405 -3.825 -2.060 1.00 94.62 96 GLN A CA 1
ATOM 727 C C . GLN A 1 96 ? -11.967 -3.332 -1.870 1.00 94.62 96 GLN A C 1
ATOM 729 O O . GLN A 1 96 ? -11.127 -3.517 -2.749 1.00 94.62 96 GLN A O 1
ATOM 734 N N . ILE A 1 97 ? -11.683 -2.649 -0.760 1.00 95.31 97 ILE A N 1
ATOM 735 C CA . ILE A 1 97 ? -10.336 -2.169 -0.440 1.00 95.31 97 ILE A CA 1
ATOM 736 C C . ILE A 1 97 ? -9.437 -3.345 -0.053 1.00 95.31 97 ILE A C 1
ATOM 738 O O . ILE A 1 97 ? -8.298 -3.408 -0.509 1.00 95.31 97 ILE A O 1
ATOM 742 N N . VAL A 1 98 ? -9.940 -4.299 0.736 1.00 95.19 98 VAL A N 1
ATOM 743 C CA . VAL A 1 98 ? -9.200 -5.524 1.073 1.00 95.19 98 VAL A CA 1
ATOM 744 C C . VAL A 1 98 ? -8.897 -6.334 -0.189 1.00 95.19 98 VAL A C 1
ATOM 746 O O . VAL A 1 98 ? -7.753 -6.741 -0.381 1.00 95.19 98 VAL A O 1
ATOM 749 N N . GLU A 1 99 ? -9.873 -6.513 -1.082 1.00 96.50 99 GLU A N 1
ATOM 750 C CA . GLU A 1 99 ? -9.672 -7.197 -2.367 1.00 96.50 99 GLU A CA 1
ATOM 751 C C . GLU A 1 99 ? -8.615 -6.497 -3.231 1.00 96.50 99 GLU A C 1
ATOM 753 O O . GLU A 1 99 ? -7.697 -7.145 -3.739 1.00 96.50 99 GLU A O 1
ATOM 758 N N . ARG A 1 100 ? -8.682 -5.163 -3.353 1.00 96.75 100 ARG A N 1
ATOM 759 C CA . ARG A 1 100 ? -7.669 -4.373 -4.071 1.00 96.75 100 ARG A CA 1
ATOM 760 C C . ARG A 1 100 ? -6.287 -4.494 -3.441 1.00 96.75 100 ARG A C 1
ATOM 762 O O . ARG A 1 100 ? -5.315 -4.698 -4.163 1.00 96.75 100 ARG A O 1
ATOM 769 N N . SER A 1 101 ? -6.200 -4.420 -2.115 1.00 97.75 101 SER A N 1
ATOM 770 C CA . SER A 1 101 ? -4.947 -4.568 -1.369 1.00 97.75 101 SER A CA 1
ATOM 771 C C . SER A 1 101 ? -4.283 -5.921 -1.626 1.00 97.75 101 SER A C 1
ATOM 773 O O . SER A 1 101 ? -3.084 -5.977 -1.906 1.00 97.75 101 SER A O 1
ATOM 775 N N . GLN A 1 102 ? -5.068 -7.003 -1.625 1.00 97.75 102 GLN A N 1
ATOM 776 C CA . GLN A 1 102 ? -4.583 -8.346 -1.949 1.00 97.75 102 GLN A CA 1
ATOM 777 C C . GLN A 1 102 ? -4.170 -8.477 -3.415 1.00 97.75 102 GLN A C 1
ATOM 779 O O . GLN A 1 102 ? -3.142 -9.087 -3.707 1.00 97.75 102 GLN A O 1
ATOM 784 N N . LYS A 1 103 ? -4.948 -7.901 -4.339 1.00 96.81 103 LYS A N 1
ATOM 785 C CA . LYS A 1 103 ? -4.616 -7.909 -5.765 1.00 96.81 103 LYS A CA 1
ATOM 786 C C . LYS A 1 103 ? -3.275 -7.223 -6.022 1.00 96.81 103 LYS A C 1
ATOM 788 O O . LYS A 1 103 ? -2.422 -7.821 -6.661 1.00 96.81 103 LYS A O 1
ATOM 793 N N . ILE A 1 104 ? -3.075 -6.019 -5.485 1.00 97.31 104 ILE A N 1
ATOM 794 C CA . ILE A 1 104 ? -1.827 -5.254 -5.636 1.00 97.31 104 ILE A CA 1
ATOM 795 C C . ILE A 1 104 ? -0.636 -6.044 -5.094 1.00 97.31 104 ILE A C 1
ATOM 797 O O . ILE A 1 104 ? 0.375 -6.167 -5.778 1.00 97.31 104 ILE A O 1
ATOM 801 N N . TRP A 1 105 ? -0.774 -6.638 -3.905 1.00 97.75 105 TRP A N 1
ATOM 802 C CA . TRP A 1 105 ? 0.271 -7.490 -3.339 1.00 97.75 105 TRP A CA 1
ATOM 803 C C . TRP A 1 105 ? 0.642 -8.646 -4.281 1.00 97.75 105 TRP A C 1
ATOM 805 O O . TRP A 1 105 ? 1.816 -8.867 -4.574 1.00 97.75 105 TRP A O 1
ATOM 815 N N . ASN A 1 106 ? -0.359 -9.377 -4.780 1.00 96.06 106 ASN A N 1
ATOM 816 C CA . ASN A 1 106 ? -0.138 -10.519 -5.665 1.00 96.06 106 ASN A CA 1
ATOM 817 C C . ASN A 1 106 ? 0.484 -10.102 -7.003 1.00 96.06 106 ASN A C 1
ATOM 819 O O . ASN A 1 106 ? 1.398 -10.776 -7.474 1.00 96.06 106 ASN A O 1
ATOM 823 N N . ASP A 1 107 ? 0.024 -8.994 -7.586 1.00 94.56 107 ASP A N 1
ATOM 824 C CA . ASP A 1 107 ? 0.589 -8.441 -8.817 1.00 94.56 107 ASP A CA 1
ATOM 825 C C . ASP A 1 107 ? 2.075 -8.100 -8.615 1.00 94.56 107 ASP A C 1
ATOM 827 O O . ASP A 1 107 ? 2.909 -8.513 -9.419 1.00 94.56 107 ASP A O 1
ATOM 831 N N . CYS A 1 108 ? 2.437 -7.455 -7.501 1.00 94.81 108 CYS A N 1
ATOM 832 C CA . CYS A 1 108 ? 3.831 -7.134 -7.185 1.00 94.81 108 CYS A CA 1
ATOM 833 C C . CYS A 1 108 ? 4.711 -8.377 -6.983 1.00 94.81 108 CYS A C 1
ATOM 835 O O . CYS A 1 108 ? 5.820 -8.440 -7.518 1.00 94.81 108 CYS A O 1
ATOM 837 N N . VAL A 1 109 ? 4.218 -9.399 -6.275 1.00 92.19 109 VAL A N 1
ATOM 838 C CA . VAL A 1 109 ? 4.939 -10.676 -6.115 1.00 92.19 109 VAL A CA 1
ATOM 839 C C . VAL A 1 109 ? 5.186 -11.345 -7.470 1.00 92.19 109 VAL A C 1
ATOM 841 O O . VAL A 1 109 ? 6.265 -11.896 -7.702 1.00 92.19 109 VAL A O 1
ATOM 844 N N . VAL A 1 110 ? 4.210 -11.294 -8.382 1.00 88.94 110 VAL A N 1
ATOM 845 C CA . VAL A 1 110 ? 4.363 -11.834 -9.739 1.00 88.94 110 VAL A CA 1
ATOM 846 C C . VAL A 1 110 ? 5.391 -11.030 -10.532 1.00 88.94 110 VAL A C 1
ATOM 848 O O . VAL A 1 110 ? 6.281 -11.645 -11.117 1.00 88.94 110 VAL A O 1
ATOM 851 N N . SER A 1 111 ? 5.319 -9.697 -10.521 1.00 81.00 111 SER A N 1
ATOM 852 C CA . SER A 1 111 ? 6.269 -8.827 -11.228 1.00 81.00 111 SER A CA 1
ATOM 853 C C . SER A 1 111 ? 7.714 -9.083 -10.794 1.00 81.00 111 SER A C 1
ATOM 855 O O . SER A 1 111 ? 8.582 -9.308 -11.636 1.00 81.00 111 SER A O 1
ATOM 857 N N . LEU A 1 112 ? 7.975 -9.183 -9.489 1.00 77.12 112 LEU A N 1
ATOM 858 C CA . LEU A 1 112 ? 9.316 -9.505 -8.984 1.00 77.12 112 LEU A CA 1
ATOM 859 C C . LEU A 1 112 ? 9.744 -10.931 -9.330 1.00 77.12 112 LEU A C 1
ATOM 861 O O . LEU A 1 112 ? 10.880 -11.166 -9.741 1.00 77.12 112 LEU A O 1
ATOM 865 N N . GLY A 1 113 ? 8.824 -11.894 -9.233 1.00 68.81 113 GLY A N 1
ATOM 866 C CA . GLY A 1 113 ? 9.076 -13.267 -9.660 1.00 68.81 113 GLY A CA 1
ATOM 867 C C . GLY A 1 113 ? 9.412 -13.380 -11.152 1.00 68.81 113 GLY A C 1
ATOM 868 O O . GLY A 1 113 ? 10.163 -14.277 -11.537 1.00 68.81 113 GLY A O 1
ATOM 869 N N . LEU A 1 114 ? 8.887 -12.484 -11.993 1.00 61.56 114 LEU A N 1
ATOM 870 C CA . LEU A 1 114 ? 9.251 -12.376 -13.406 1.00 61.56 114 LEU A CA 1
ATOM 871 C C . LEU A 1 114 ? 10.647 -11.768 -13.574 1.00 61.56 114 LEU A C 1
ATOM 873 O O . LEU A 1 114 ? 11.461 -12.375 -14.265 1.00 61.56 114 LEU A O 1
ATOM 877 N N . MET A 1 115 ? 10.961 -10.666 -12.886 1.00 58.66 115 MET A N 1
ATOM 878 C CA . MET A 1 115 ? 12.285 -10.026 -12.938 1.00 58.66 115 MET A CA 1
ATOM 879 C C . MET A 1 115 ? 13.427 -10.973 -12.545 1.00 58.66 115 MET A C 1
ATOM 881 O O . MET A 1 115 ? 14.445 -11.048 -13.238 1.00 58.66 115 MET A O 1
ATOM 885 N N . VAL A 1 116 ? 13.236 -11.749 -11.471 1.00 59.03 116 VAL A N 1
ATOM 886 C CA . VAL A 1 116 ? 14.218 -12.744 -11.004 1.00 59.03 116 VAL A CA 1
ATOM 887 C C . VAL A 1 116 ? 14.423 -13.849 -12.044 1.00 59.03 116 VAL A C 1
ATOM 889 O O . VAL A 1 116 ? 15.548 -14.293 -12.263 1.00 59.03 116 VAL A O 1
ATOM 892 N N . LYS A 1 117 ? 13.354 -14.288 -12.723 1.00 56.34 117 LYS A N 1
ATOM 893 C CA . LYS A 1 117 ? 13.427 -15.33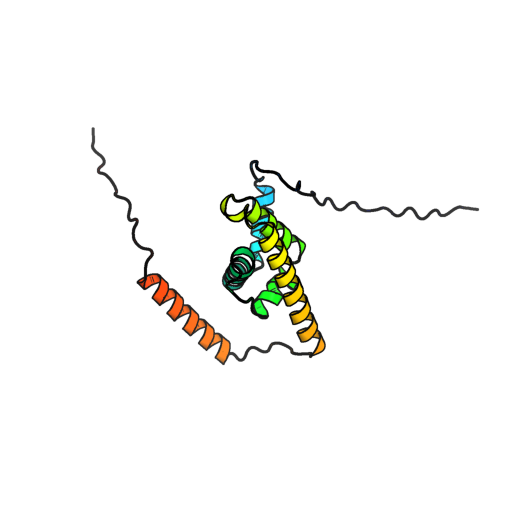6 -13.756 1.00 56.34 117 LYS A CA 1
ATOM 894 C C . LYS A 1 117 ? 14.076 -14.857 -15.046 1.00 56.34 117 LYS A C 1
ATOM 896 O O . LYS A 1 117 ? 14.750 -15.645 -15.704 1.00 56.34 117 LYS A O 1
ATOM 901 N N . THR A 1 118 ? 13.859 -13.603 -15.427 1.00 54.97 118 THR A N 1
ATOM 902 C CA . THR A 1 118 ? 14.433 -13.038 -16.652 1.00 54.97 118 THR A CA 1
ATOM 903 C C . THR A 1 118 ? 15.879 -12.581 -16.470 1.00 54.97 118 THR A C 1
ATOM 905 O O . THR A 1 118 ? 16.506 -12.211 -17.457 1.00 54.97 118 THR A O 1
ATOM 908 N N . GLY A 1 119 ? 16.423 -12.612 -15.244 1.00 54.28 119 GLY A N 1
ATOM 909 C CA . GLY A 1 119 ? 17.801 -12.195 -14.963 1.00 54.28 119 GLY A CA 1
ATOM 910 C C . GLY A 1 119 ? 18.054 -10.722 -15.293 1.00 54.28 119 GLY A C 1
ATOM 911 O O . GLY A 1 119 ? 19.184 -10.343 -15.597 1.00 54.28 119 GLY A O 1
ATOM 912 N N . VAL A 1 120 ? 17.002 -9.897 -15.276 1.00 59.25 120 VAL A N 1
ATOM 913 C CA . VAL A 1 120 ? 17.111 -8.462 -15.545 1.00 59.25 120 VAL A CA 1
ATOM 914 C C . VAL A 1 120 ? 17.664 -7.811 -14.283 1.00 59.25 120 VAL A C 1
ATOM 916 O O . VAL A 1 120 ? 16.938 -7.561 -13.326 1.00 59.25 120 VAL A O 1
ATOM 919 N N . SER A 1 121 ? 18.974 -7.579 -14.263 1.00 53.72 121 SER A N 1
ATOM 920 C CA . SER A 1 121 ? 19.611 -6.741 -13.250 1.00 53.72 121 SER A CA 1
ATOM 921 C C . SER A 1 121 ? 19.348 -5.279 -13.613 1.00 53.72 121 SER A C 1
ATOM 923 O O . SER A 1 121 ? 19.647 -4.863 -14.734 1.00 53.72 121 SER A O 1
ATOM 925 N N . ARG A 1 122 ? 18.750 -4.507 -12.698 1.00 58.19 122 ARG A N 1
ATOM 926 C CA . ARG A 1 122 ? 18.471 -3.079 -12.906 1.00 58.19 122 ARG A CA 1
ATOM 927 C C . ARG A 1 122 ? 19.787 -2.298 -12.939 1.00 58.19 122 ARG A C 1
ATOM 929 O O . ARG A 1 122 ? 20.344 -1.981 -11.895 1.00 58.19 122 ARG A O 1
ATOM 936 N N . GLU A 1 123 ? 20.268 -1.947 -14.125 1.00 46.56 123 GLU A N 1
ATOM 937 C CA . GLU A 1 123 ? 21.088 -0.747 -14.293 1.00 46.56 123 GLU A CA 1
ATOM 938 C C . GLU A 1 123 ? 20.154 0.359 -14.780 1.00 46.56 123 GLU A C 1
ATOM 940 O O . GLU A 1 123 ? 19.705 0.335 -15.925 1.00 46.56 123 GLU A O 1
ATOM 945 N N . ILE A 1 124 ? 19.804 1.304 -13.903 1.00 56.19 124 ILE A N 1
ATOM 946 C CA . ILE A 1 124 ? 19.103 2.522 -14.320 1.00 56.19 124 ILE A CA 1
ATOM 947 C C . ILE A 1 124 ? 20.133 3.376 -15.072 1.00 56.19 124 ILE A C 1
ATOM 949 O O . ILE A 1 124 ? 21.112 3.806 -14.457 1.00 56.19 124 ILE A O 1
ATOM 953 N N . PRO A 1 125 ? 19.951 3.668 -16.372 1.00 49.62 125 PRO A N 1
ATOM 954 C CA . PRO A 1 125 ? 20.818 4.611 -17.062 1.00 49.62 125 PRO A CA 1
ATOM 955 C C . PRO A 1 125 ? 20.709 5.969 -16.361 1.00 49.62 125 PRO A C 1
ATOM 957 O O . PRO A 1 125 ? 19.606 6.498 -16.230 1.00 49.62 125 PRO A O 1
ATOM 960 N N . GLU A 1 126 ? 21.827 6.566 -15.939 1.00 51.47 126 GLU A N 1
ATOM 961 C CA . GLU A 1 126 ? 21.866 7.857 -15.216 1.00 51.47 126 GLU A CA 1
ATOM 962 C C . GLU A 1 126 ? 21.048 8.976 -15.896 1.00 51.47 126 GLU A C 1
ATOM 964 O O . GLU A 1 126 ? 20.576 9.913 -15.249 1.00 51.47 126 GLU A O 1
ATOM 969 N N . ALA A 1 127 ? 20.850 8.872 -17.213 1.00 44.94 127 ALA A N 1
ATOM 970 C CA . ALA A 1 127 ? 20.005 9.763 -17.996 1.00 44.94 127 ALA A CA 1
ATOM 971 C C . ALA A 1 127 ? 18.527 9.739 -17.557 1.00 44.94 127 ALA A C 1
ATOM 973 O O . ALA A 1 127 ? 17.914 10.800 -17.459 1.00 44.94 127 ALA A O 1
ATOM 974 N N . LEU A 1 128 ? 17.972 8.564 -17.239 1.00 51.31 128 LEU A N 1
ATOM 975 C CA . LEU A 1 128 ? 16.587 8.411 -16.778 1.00 51.31 128 LEU A CA 1
ATOM 976 C C . LEU A 1 128 ? 16.394 8.984 -15.371 1.00 51.31 128 LEU A C 1
ATOM 978 O O . LEU A 1 128 ? 15.407 9.676 -15.133 1.00 51.31 128 LEU A O 1
ATOM 982 N N . ALA A 1 129 ? 17.371 8.796 -14.479 1.00 52.09 129 ALA A N 1
ATOM 983 C CA . ALA A 1 129 ? 17.348 9.392 -13.143 1.00 52.09 129 ALA A CA 1
ATOM 984 C C . ALA A 1 129 ? 17.287 10.930 -13.209 1.00 52.09 129 ALA A C 1
ATOM 986 O O . ALA A 1 129 ? 16.475 11.551 -12.529 1.00 52.09 129 ALA A O 1
ATOM 987 N N . ARG A 1 130 ? 18.076 11.557 -14.096 1.00 57.47 130 ARG A N 1
ATOM 988 C CA . ARG A 1 130 ? 18.077 13.022 -14.273 1.00 57.47 130 ARG A CA 1
ATOM 989 C C . ARG A 1 130 ? 16.766 13.553 -14.845 1.00 57.47 130 ARG A C 1
ATOM 991 O O . ARG A 1 130 ? 16.271 14.573 -14.368 1.00 57.47 130 ARG A O 1
ATOM 998 N N . THR A 1 131 ? 16.198 12.881 -15.845 1.00 51.56 131 THR A N 1
ATOM 999 C CA . THR A 1 131 ? 14.899 13.271 -16.415 1.00 51.56 131 THR A CA 1
ATOM 1000 C C . THR A 1 131 ? 13.784 13.145 -15.378 1.00 51.56 131 THR A C 1
ATOM 1002 O O . THR A 1 131 ? 12.945 14.038 -15.278 1.00 51.56 131 THR A O 1
ATOM 1005 N N . TYR A 1 132 ? 13.824 12.101 -14.549 1.00 48.12 132 TYR A N 1
ATOM 1006 C CA . TYR A 1 132 ? 12.865 11.882 -13.470 1.00 48.12 132 TYR A CA 1
ATOM 1007 C C . TYR A 1 132 ? 12.947 12.970 -12.386 1.00 48.12 132 TYR A C 1
ATOM 1009 O O . TYR A 1 132 ? 11.923 13.551 -12.027 1.00 48.12 132 TYR A O 1
ATOM 1017 N N . THR A 1 133 ? 14.153 13.347 -11.943 1.00 53.19 133 THR A N 1
ATOM 1018 C CA . THR A 1 133 ? 14.351 14.449 -10.982 1.00 53.19 133 THR A CA 1
ATOM 1019 C C . THR A 1 133 ? 13.880 15.800 -11.533 1.00 53.19 133 THR A C 1
ATOM 1021 O O . THR A 1 133 ? 13.258 16.587 -10.815 1.00 53.19 133 THR A O 1
ATOM 1024 N N . LEU A 1 134 ? 14.130 16.084 -12.816 1.00 52.09 134 LEU A N 1
ATOM 1025 C CA . LEU A 1 134 ? 13.634 17.299 -13.472 1.00 52.09 134 LEU A CA 1
ATOM 1026 C C . LEU A 1 134 ? 12.103 17.327 -13.512 1.00 52.09 134 LEU A C 1
ATOM 1028 O O . LEU A 1 134 ? 11.504 18.322 -13.110 1.00 52.09 134 LEU A O 1
ATOM 1032 N N . GLN A 1 135 ? 11.470 16.222 -13.909 1.00 59.41 135 GLN A N 1
ATOM 1033 C CA . GLN A 1 135 ? 10.014 16.127 -14.007 1.00 59.41 135 GLN A CA 1
ATOM 1034 C C . GLN A 1 135 ? 9.329 16.208 -12.630 1.00 59.41 135 GLN A C 1
ATOM 1036 O O . GLN A 1 135 ? 8.294 16.862 -12.493 1.00 59.41 135 GLN A O 1
ATOM 1041 N N . GLN A 1 136 ? 9.943 15.634 -11.588 1.00 54.47 136 GLN A N 1
ATOM 1042 C CA . GLN A 1 136 ? 9.519 15.803 -10.194 1.00 54.47 136 GLN A CA 1
ATOM 1043 C C . GLN A 1 136 ? 9.623 17.254 -9.722 1.00 54.47 136 GLN A C 1
ATOM 1045 O O . GLN A 1 136 ? 8.692 17.757 -9.096 1.00 54.47 136 GLN A O 1
ATOM 1050 N N . THR A 1 137 ? 10.723 17.941 -10.040 1.00 58.81 137 THR A N 1
ATOM 1051 C CA . THR A 1 137 ? 10.923 19.343 -9.647 1.00 58.81 137 THR A CA 1
ATOM 1052 C C . THR A 1 137 ? 9.879 20.242 -10.312 1.00 58.81 137 THR A C 1
ATOM 1054 O O . THR A 1 137 ? 9.290 21.087 -9.646 1.00 58.81 137 THR A O 1
ATOM 1057 N N . THR A 1 138 ? 9.570 20.018 -11.594 1.00 59.75 138 THR A N 1
ATOM 1058 C CA . THR A 1 138 ? 8.525 20.763 -12.318 1.00 59.75 138 THR A CA 1
ATOM 1059 C C . THR A 1 138 ? 7.126 20.510 -11.747 1.00 59.75 138 THR A C 1
ATOM 1061 O O . THR A 1 138 ? 6.373 21.459 -11.558 1.00 59.75 138 THR A O 1
ATOM 1064 N N . MET A 1 139 ? 6.790 19.262 -11.399 1.00 53.31 139 MET A N 1
ATOM 1065 C CA . MET A 1 139 ? 5.488 18.924 -10.808 1.00 53.31 139 MET A CA 1
ATOM 1066 C C . MET A 1 139 ? 5.323 19.485 -9.385 1.00 53.31 139 MET A C 1
ATOM 1068 O O . MET A 1 139 ? 4.250 19.973 -9.039 1.00 53.31 139 MET A O 1
ATOM 1072 N N . VAL A 1 140 ? 6.373 19.452 -8.555 1.00 59.78 140 VAL A N 1
ATOM 1073 C CA . VAL A 1 140 ? 6.361 20.066 -7.213 1.00 59.78 140 VAL A CA 1
ATOM 1074 C C . VAL A 1 140 ? 6.222 21.587 -7.310 1.00 59.78 140 VAL A C 1
ATOM 1076 O O . VAL A 1 140 ? 5.456 22.171 -6.546 1.00 59.78 140 VAL A O 1
ATOM 1079 N N . GLN A 1 141 ? 6.886 22.220 -8.281 1.00 60.78 141 GLN A N 1
ATOM 1080 C CA . GLN A 1 141 ? 6.760 23.655 -8.540 1.00 60.78 141 GLN A CA 1
ATOM 1081 C C . GLN A 1 141 ? 5.333 24.031 -8.972 1.00 60.78 141 GLN A C 1
ATOM 1083 O O . GLN A 1 141 ? 4.756 24.975 -8.439 1.00 60.78 141 GLN A O 1
ATOM 1088 N N . GLU A 1 142 ? 4.722 23.247 -9.863 1.00 60.94 142 GLU A N 1
ATOM 1089 C CA . GLU A 1 142 ? 3.349 23.475 -10.329 1.00 60.94 142 GLU A CA 1
ATOM 1090 C C . GLU A 1 142 ? 2.311 23.265 -9.205 1.00 60.94 142 GLU A C 1
ATOM 1092 O O . GLU A 1 142 ? 1.310 23.980 -9.134 1.00 60.94 142 GLU A O 1
ATOM 1097 N N . LEU A 1 143 ? 2.565 22.336 -8.274 1.00 51.84 143 LEU A N 1
ATOM 1098 C CA . LEU A 1 143 ? 1.742 22.128 -7.075 1.00 51.84 143 LEU A CA 1
ATOM 1099 C C . LEU A 1 143 ? 1.907 23.250 -6.033 1.00 51.84 143 LEU A C 1
ATOM 1101 O O . LEU A 1 143 ? 0.925 23.634 -5.397 1.00 51.84 143 LEU A O 1
ATOM 1105 N N . LEU A 1 144 ? 3.114 23.805 -5.879 1.00 56.56 144 LEU A N 1
ATOM 1106 C CA . LEU A 1 144 ? 3.381 24.974 -5.029 1.00 56.56 144 LEU A CA 1
ATOM 1107 C C . LEU A 1 144 ? 2.701 26.241 -5.571 1.00 56.56 144 LEU A C 1
ATOM 1109 O O . LEU A 1 144 ? 2.130 27.006 -4.794 1.00 56.56 144 LEU A O 1
ATOM 1113 N N . GLU A 1 145 ? 2.695 26.434 -6.891 1.00 57.81 145 GLU A N 1
ATOM 1114 C CA . GLU A 1 145 ? 2.030 27.566 -7.551 1.00 57.81 145 GLU A CA 1
ATOM 1115 C C . GLU A 1 145 ? 0.495 27.446 -7.541 1.00 57.81 145 GLU A C 1
ATOM 1117 O O . GLU A 1 145 ? -0.204 28.461 -7.543 1.00 57.81 145 GLU A O 1
ATOM 1122 N N . ARG A 1 146 ? -0.050 26.221 -7.490 1.00 59.06 146 ARG A N 1
ATOM 1123 C CA . ARG A 1 146 ? -1.500 25.961 -7.569 1.00 59.06 146 ARG A CA 1
ATOM 1124 C C . ARG A 1 146 ? -2.237 25.785 -6.238 1.00 59.06 146 ARG A C 1
ATOM 1126 O O . ARG A 1 146 ? -3.460 25.660 -6.268 1.00 59.06 146 ARG A O 1
ATOM 1133 N N . GLY A 1 147 ? -1.569 25.886 -5.087 1.00 56.97 147 GLY A N 1
ATOM 1134 C CA . GLY A 1 147 ? -2.254 26.279 -3.849 1.00 56.97 147 GLY A CA 1
ATOM 1135 C C . GLY A 1 147 ? -2.004 25.430 -2.607 1.00 56.97 147 GLY A C 1
ATOM 1136 O O . GLY A 1 147 ? -2.733 24.484 -2.327 1.00 56.97 147 GLY A O 1
ATOM 1137 N N . MET A 1 148 ? -1.098 25.911 -1.757 1.00 51.47 148 MET A N 1
ATOM 1138 C CA . MET A 1 148 ? -1.201 25.754 -0.301 1.00 51.47 148 MET A CA 1
ATOM 1139 C C . MET A 1 148 ? -0.444 26.887 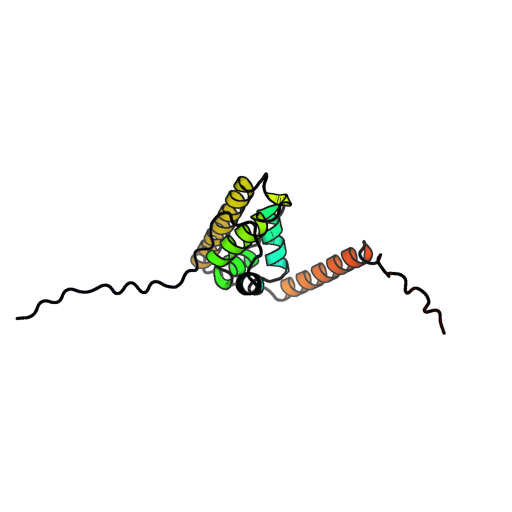0.410 1.00 51.47 148 MET A C 1
ATOM 1141 O O . MET A 1 148 ? 0.600 26.691 1.015 1.00 51.47 148 MET A O 1
ATOM 1145 N N . MET A 1 149 ? -0.982 28.102 0.316 1.00 44.03 149 MET A N 1
ATOM 1146 C CA . MET A 1 149 ? -0.654 29.233 1.192 1.00 44.03 149 MET A CA 1
ATOM 1147 C C . MET A 1 149 ? -1.929 30.056 1.381 1.00 44.03 149 MET A C 1
ATOM 1149 O O . MET A 1 149 ? -2.041 31.143 0.841 1.00 44.03 149 MET A O 1
ATOM 1153 N N . HIS A 1 150 ? -2.908 29.531 2.113 1.00 49.00 150 HIS A N 1
ATOM 1154 C CA . HIS A 1 150 ? -3.892 30.348 2.826 1.00 49.00 150 HIS A CA 1
ATOM 1155 C C . HIS A 1 150 ? -4.144 29.669 4.172 1.00 49.00 150 HIS A C 1
ATOM 1157 O O . HIS A 1 150 ? -5.117 28.941 4.322 1.00 49.00 150 HIS A O 1
ATOM 1163 N N . ASP A 1 151 ? -3.227 29.877 5.117 1.00 41.22 151 ASP A N 1
ATOM 1164 C CA . ASP A 1 151 ? -3.609 30.154 6.504 1.00 41.22 151 ASP A CA 1
ATOM 1165 C C . ASP A 1 151 ? -2.430 30.814 7.242 1.00 41.22 151 ASP A C 1
ATOM 1167 O O . ASP A 1 151 ? -1.690 30.194 8.004 1.00 41.22 151 ASP A O 1
ATOM 1171 N N . ALA A 1 152 ? -2.200 32.101 6.967 1.00 44.69 152 ALA A N 1
ATOM 1172 C CA . ALA A 1 152 ? -1.465 32.950 7.897 1.00 44.69 152 ALA A CA 1
ATOM 1173 C C . ALA A 1 152 ? -2.484 33.448 8.925 1.00 44.69 152 ALA A C 1
ATOM 1175 O O . ALA A 1 152 ? -3.098 34.503 8.761 1.00 44.69 152 ALA A O 1
ATOM 1176 N N . GLY A 1 153 ? -2.700 32.624 9.951 1.00 40.94 153 GLY A N 1
ATOM 1177 C CA . GLY A 1 153 ? -3.506 32.968 11.110 1.00 40.94 153 GLY A CA 1
ATOM 1178 C C . GLY A 1 153 ? -3.066 34.306 11.701 1.00 40.94 153 GLY A C 1
ATOM 1179 O O . GLY A 1 153 ? -1.882 34.569 11.919 1.00 40.94 153 GLY A O 1
ATOM 1180 N N . ALA A 1 154 ? -4.059 35.155 11.937 1.00 42.34 154 ALA A N 1
ATOM 1181 C CA . ALA A 1 154 ? -3.931 36.463 12.544 1.00 42.34 154 ALA A CA 1
ATOM 1182 C C . ALA A 1 154 ? -3.227 36.392 13.912 1.00 42.34 154 ALA A C 1
ATOM 1184 O O . ALA A 1 154 ? -3.726 35.784 14.859 1.00 42.34 154 ALA A O 1
ATOM 1185 N N . VAL A 1 155 ? -2.096 37.089 14.040 1.00 48.34 155 VAL A N 1
ATOM 1186 C CA . VAL A 1 155 ? -1.594 37.557 15.337 1.00 48.34 155 VAL A CA 1
ATOM 1187 C C . VAL A 1 155 ? -2.495 38.715 15.765 1.00 48.34 155 VAL A C 1
ATOM 1189 O O . VAL A 1 155 ? -2.433 39.806 15.201 1.00 48.34 155 VAL A O 1
ATOM 1192 N N . GLY A 1 156 ? -3.376 38.454 16.731 1.00 45.22 156 GLY A N 1
ATOM 1193 C CA . GLY A 1 156 ? -4.152 39.493 17.405 1.00 45.22 156 GLY A CA 1
ATOM 1194 C C . GLY A 1 156 ? -3.265 40.368 18.309 1.00 45.22 156 GLY A C 1
ATOM 1195 O O . GLY A 1 156 ? -2.230 39.891 18.788 1.00 45.22 156 GLY A O 1
ATOM 1196 N N . PRO A 1 157 ? -3.637 41.637 18.566 1.00 53.44 157 PRO A N 1
ATOM 1197 C CA . PRO A 1 157 ? -2.854 42.534 19.409 1.00 53.44 157 PRO A CA 1
ATOM 1198 C C . PRO A 1 157 ? -2.899 42.094 20.875 1.00 53.44 157 PRO A C 1
ATOM 1200 O O . PRO A 1 157 ? -3.952 41.738 21.404 1.00 53.44 157 PRO A O 1
ATOM 1203 N N . ARG A 1 158 ? -1.743 42.155 21.541 1.00 49.78 158 ARG A N 1
ATOM 1204 C CA . ARG A 1 158 ? -1.631 42.095 23.000 1.00 49.78 158 ARG A CA 1
ATOM 1205 C C . ARG A 1 158 ? -1.859 43.506 23.554 1.00 49.78 158 ARG A C 1
ATOM 1207 O O . ARG A 1 158 ? -0.918 44.290 23.590 1.00 49.78 158 ARG A O 1
ATOM 1214 N N . ASP A 1 159 ? -3.076 43.795 23.996 1.00 56.75 159 ASP A N 1
ATOM 1215 C CA . ASP A 1 159 ? -3.342 44.778 25.059 1.00 56.75 159 ASP A CA 1
ATOM 1216 C C . ASP A 1 159 ? -3.317 43.996 26.386 1.00 56.75 159 ASP A C 1
ATOM 1218 O O . ASP A 1 159 ? -3.816 42.874 26.434 1.00 56.75 159 ASP A O 1
ATOM 1222 N N . GLY A 1 160 ? -2.760 44.418 27.515 1.00 55.72 160 GLY A N 1
ATOM 1223 C CA . GLY A 1 160 ? -2.198 45.669 28.014 1.00 55.72 160 GLY A CA 1
ATOM 1224 C C . GLY A 1 160 ? -2.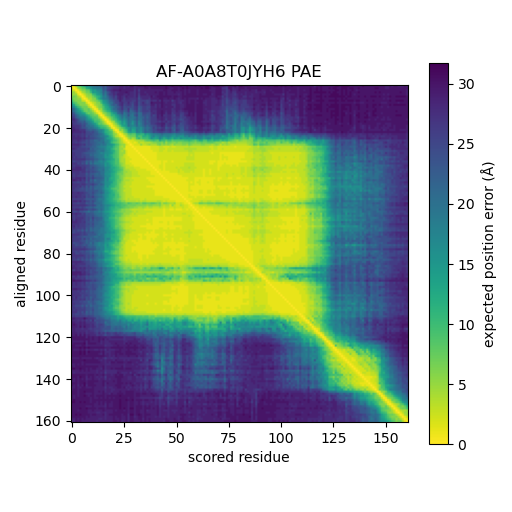206 45.552 29.556 1.00 55.72 160 GLY A C 1
ATOM 1225 O O . GLY A 1 160 ? -2.888 44.670 30.084 1.00 55.72 160 GLY A O 1
ATOM 1226 N N . GLY A 1 161 ? -1.491 46.434 30.266 1.00 40.69 161 GLY A N 1
ATOM 1227 C CA . GLY A 1 161 ? -1.668 46.659 31.716 1.00 40.69 161 GLY A CA 1
ATOM 1228 C C . GLY A 1 161 ? -0.553 46.152 32.613 1.00 40.69 161 GLY A C 1
ATOM 1229 O O . GLY A 1 161 ? -0.567 44.948 32.940 1.00 40.69 161 GLY A O 1
#